Protein AF-A0A7H4N5M4-F1 (afdb_monomer)

pLDDT: mean 78.57, std 19.89, range [38.16, 96.69]

Structure (mmCIF, N/CA/C/O backbone):
data_AF-A0A7H4N5M4-F1
#
_entry.id   AF-A0A7H4N5M4-F1
#
loop_
_atom_site.group_PDB
_atom_site.id
_atom_site.type_symbol
_atom_site.label_atom_id
_atom_site.label_alt_id
_atom_site.label_comp_id
_atom_site.label_asym_id
_atom_site.label_entity_id
_atom_site.label_seq_id
_atom_site.pdbx_PDB_ins_code
_atom_site.Cartn_x
_atom_site.Cartn_y
_atom_site.Cartn_z
_atom_site.occupancy
_atom_site.B_iso_or_equiv
_atom_site.auth_seq_id
_atom_site.auth_comp_id
_atom_site.auth_asym_id
_atom_site.auth_atom_id
_atom_site.pdbx_PDB_model_num
ATOM 1 N N . MET A 1 1 ? -19.240 44.016 24.354 1.00 40.75 1 MET A N 1
ATOM 2 C CA . MET A 1 1 ? -20.433 43.157 24.547 1.00 40.75 1 MET A CA 1
ATOM 3 C C . MET A 1 1 ? -20.948 42.803 23.157 1.00 40.75 1 MET A C 1
ATOM 5 O O . MET A 1 1 ? -21.272 43.735 22.450 1.00 40.75 1 MET A O 1
ATOM 9 N N . VAL A 1 2 ? -20.983 41.579 22.632 1.00 40.47 2 VAL A N 1
ATOM 10 C CA . VAL A 1 2 ? -20.647 40.226 23.100 1.00 40.47 2 VAL A CA 1
ATOM 11 C C . VAL A 1 2 ? -20.167 39.444 21.860 1.00 40.47 2 VAL A C 1
ATOM 13 O O . VAL A 1 2 ? -20.560 39.741 20.737 1.00 40.47 2 VAL A O 1
ATOM 16 N N . SER A 1 3 ? -19.280 38.490 22.107 1.00 38.16 3 SER A N 1
ATOM 17 C CA . SER A 1 3 ? -18.565 37.576 21.217 1.00 38.16 3 SER A CA 1
ATOM 18 C C . SER A 1 3 ? -19.353 36.858 20.108 1.00 38.16 3 SER A C 1
ATOM 20 O O . SER A 1 3 ? -20.484 36.433 20.306 1.00 38.16 3 SER A O 1
ATOM 22 N N . SER A 1 4 ? -18.629 36.609 19.010 1.00 43.81 4 SER A N 1
ATOM 23 C CA . SER A 1 4 ? -18.544 35.393 18.178 1.00 43.81 4 SER A 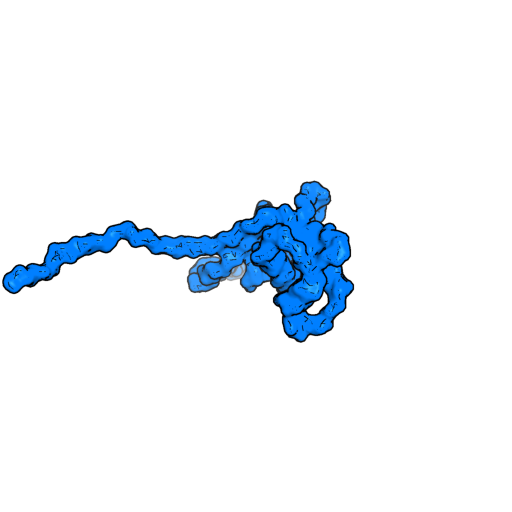CA 1
ATOM 24 C C . SER A 1 4 ? -19.474 34.208 18.479 1.00 43.81 4 SER A C 1
ATOM 26 O O . SER A 1 4 ? -19.551 33.783 19.631 1.00 43.81 4 SER A O 1
ATOM 28 N N . ARG A 1 5 ? -19.931 33.512 17.418 1.00 43.84 5 ARG A N 1
ATOM 29 C CA . ARG A 1 5 ? -19.651 32.071 17.188 1.00 43.84 5 ARG A CA 1
ATOM 30 C C . ARG A 1 5 ? -20.221 31.544 15.858 1.00 43.84 5 ARG A C 1
ATOM 32 O O . ARG A 1 5 ? -21.378 31.762 15.535 1.00 43.84 5 ARG A O 1
ATOM 39 N N . LEU A 1 6 ? -19.338 30.845 15.139 1.00 45.97 6 LEU A N 1
ATOM 40 C CA . LEU A 1 6 ? -19.545 29.788 14.142 1.00 45.97 6 LEU A CA 1
ATOM 41 C C . LEU A 1 6 ? -20.992 29.315 13.918 1.00 45.97 6 LEU A C 1
ATOM 43 O O . LEU A 1 6 ? -21.613 28.782 14.831 1.00 45.97 6 LEU A O 1
ATOM 47 N N . SER A 1 7 ? -21.402 29.275 12.650 1.00 41.84 7 SER A N 1
ATOM 48 C CA . SER A 1 7 ? -22.134 28.116 12.131 1.00 41.84 7 SER A CA 1
ATOM 49 C C . SER A 1 7 ? -21.784 27.904 10.657 1.00 41.84 7 SER A C 1
ATOM 51 O O . SER A 1 7 ? -22.536 28.239 9.752 1.00 41.84 7 SER A O 1
ATOM 53 N N . LEU A 1 8 ? -20.574 27.379 10.440 1.00 45.44 8 LEU A N 1
ATOM 54 C CA . LEU A 1 8 ? -20.080 26.813 9.174 1.00 45.44 8 LEU A CA 1
ATOM 55 C C . LEU A 1 8 ? -20.392 25.306 9.093 1.00 45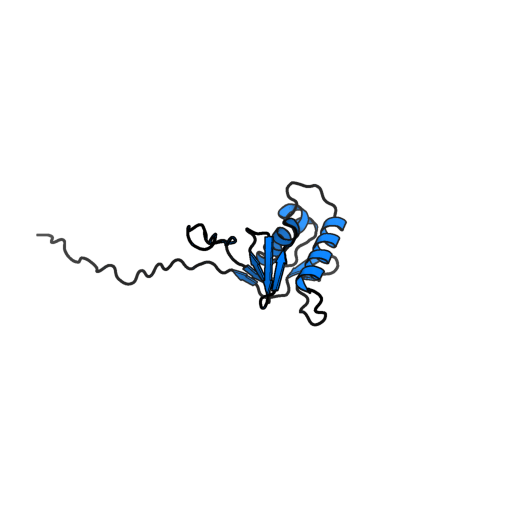.44 8 LEU A C 1
ATOM 57 O O . LEU A 1 8 ? -19.636 24.524 8.527 1.00 45.44 8 LEU A O 1
ATOM 61 N N . PHE A 1 9 ? -21.480 24.878 9.725 1.00 50.03 9 PHE A N 1
ATOM 62 C CA . PHE A 1 9 ? -21.908 23.490 9.743 1.00 50.03 9 PHE A CA 1
ATOM 63 C C . PHE A 1 9 ? -23.278 23.416 9.083 1.00 50.03 9 PHE A C 1
ATOM 65 O O . PHE A 1 9 ? -24.212 24.072 9.531 1.00 50.03 9 PHE A O 1
ATOM 72 N N . VAL A 1 10 ? -23.373 22.554 8.070 1.00 46.84 10 VAL A N 1
ATOM 73 C CA . VAL A 1 10 ? -24.593 22.134 7.365 1.00 46.84 10 VAL A CA 1
ATOM 74 C C . VAL A 1 10 ? -25.031 23.070 6.227 1.00 46.84 10 VAL A C 1
ATOM 76 O O . VAL A 1 10 ? -25.772 24.019 6.444 1.00 46.84 10 VAL A O 1
ATOM 79 N N . LEU A 1 11 ? -24.613 22.768 4.988 1.00 42.59 11 LEU A N 1
ATOM 80 C CA . LEU A 1 11 ? -25.481 22.194 3.936 1.00 42.59 11 LEU A CA 1
ATOM 81 C C . LEU A 1 11 ? -24.862 22.417 2.538 1.00 42.59 11 LEU A C 1
ATOM 83 O O . LEU A 1 11 ? -24.666 23.555 2.125 1.00 42.59 11 LEU A O 1
ATOM 87 N N . GLY A 1 12 ? -24.594 21.343 1.784 1.00 40.47 12 GLY A N 1
ATOM 88 C CA . GLY A 1 12 ? -24.243 21.495 0.367 1.00 40.47 12 GLY A CA 1
ATOM 89 C C . GLY A 1 12 ? -23.570 20.314 -0.333 1.00 40.47 12 GLY A C 1
ATOM 90 O O . GLY A 1 12 ? -22.608 20.538 -1.049 1.00 40.47 12 GLY A O 1
ATOM 91 N N . LEU A 1 13 ? -24.040 19.076 -0.130 1.00 43.66 13 LEU A N 1
ATOM 92 C CA . LEU A 1 13 ? -24.109 18.055 -1.196 1.00 43.66 13 LEU A CA 1
ATOM 93 C C . LEU A 1 13 ? -22.896 17.921 -2.151 1.00 43.66 13 LEU A C 1
ATOM 95 O O . LEU A 1 13 ? -23.057 17.886 -3.366 1.00 43.66 13 LEU A O 1
ATOM 99 N N . PHE A 1 14 ? -21.684 17.776 -1.615 1.00 45.69 14 PHE A N 1
ATOM 100 C CA . PHE A 1 14 ? -20.536 17.274 -2.388 1.00 45.69 14 PHE A CA 1
ATOM 101 C C . PHE A 1 14 ? -19.871 16.069 -1.707 1.00 45.69 14 PHE A C 1
ATOM 103 O O . PHE A 1 14 ? -18.682 15.808 -1.858 1.00 45.69 14 PHE A O 1
ATOM 110 N N . PHE A 1 15 ? -20.665 15.298 -0.959 1.00 46.41 15 PHE A N 1
ATOM 111 C CA . PHE A 1 15 ? -20.375 13.897 -0.649 1.00 46.41 15 PHE A CA 1
ATOM 112 C C . PHE A 1 15 ? -20.643 13.066 -1.917 1.00 46.41 15 PHE A C 1
ATOM 114 O O . PHE A 1 15 ? -21.558 12.254 -1.961 1.00 46.41 15 PHE A O 1
ATOM 121 N N . MET A 1 16 ? -19.893 13.306 -2.997 1.00 44.78 16 MET A N 1
ATOM 122 C CA . MET A 1 16 ? -19.844 12.329 -4.083 1.00 44.78 16 MET A CA 1
ATOM 123 C C . MET A 1 16 ? -18.951 11.189 -3.613 1.00 44.78 16 MET A C 1
ATOM 125 O O . MET A 1 16 ? -17.730 11.324 -3.611 1.00 44.78 16 MET A O 1
ATOM 129 N N . GLN A 1 17 ? -19.601 10.119 -3.151 1.00 51.03 17 GLN A N 1
ATOM 130 C CA . GLN A 1 17 ? -19.156 8.723 -3.163 1.00 51.03 17 GLN A CA 1
ATOM 131 C C . GLN A 1 17 ? -17.735 8.482 -3.694 1.00 51.03 17 GLN A C 1
ATOM 133 O O . GLN A 1 17 ? -17.532 8.035 -4.822 1.00 51.03 17 GLN A O 1
ATOM 138 N N . GLN A 1 18 ? -16.722 8.735 -2.872 1.00 52.69 18 GLN A N 1
ATOM 139 C CA . GLN A 1 18 ? -15.394 8.202 -3.148 1.00 52.69 18 GLN A CA 1
ATOM 140 C C . GLN A 1 18 ? -15.351 6.813 -2.507 1.00 52.69 18 GLN A C 1
ATOM 142 O O . GLN A 1 18 ? -15.731 6.701 -1.338 1.00 52.69 18 GLN A O 1
ATOM 147 N N . PRO A 1 19 ? -14.946 5.760 -3.240 1.00 59.09 19 PRO A N 1
ATOM 148 C CA . PRO A 1 19 ? -14.928 4.406 -2.709 1.00 59.09 19 PRO A CA 1
ATOM 149 C C . PRO A 1 19 ? -14.038 4.379 -1.471 1.00 59.09 19 PRO A C 1
ATOM 151 O O . PRO A 1 19 ? -12.8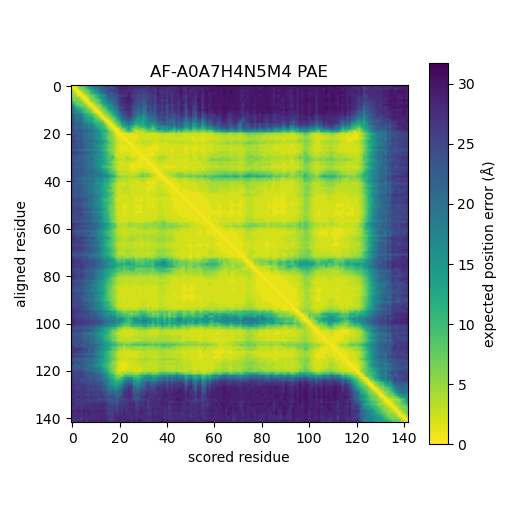20 4.555 -1.549 1.00 59.09 19 PRO A O 1
ATOM 154 N N . VAL A 1 20 ? -14.668 4.190 -0.315 1.00 81.19 20 VAL A N 1
ATOM 155 C CA . VAL A 1 20 ? -13.947 3.922 0.921 1.00 81.19 20 VAL A CA 1
ATOM 156 C C . VAL A 1 20 ? -13.518 2.466 0.862 1.00 81.19 20 VAL A C 1
ATOM 158 O O . VAL A 1 20 ? -14.340 1.557 0.724 1.00 81.19 20 VAL A O 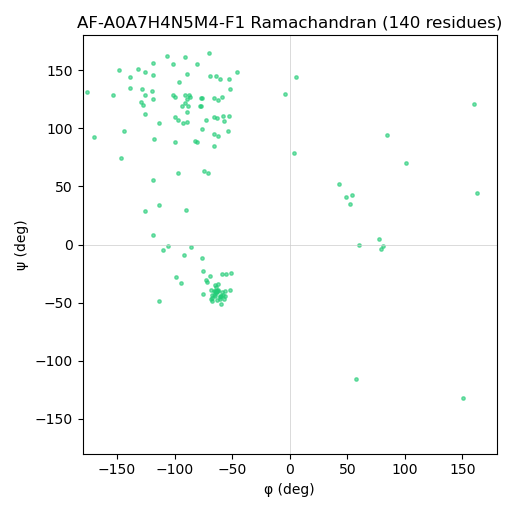1
ATOM 161 N N . VAL A 1 21 ? -12.209 2.239 0.899 1.00 90.38 21 VAL A N 1
ATOM 162 C CA . VAL A 1 21 ? -11.656 0.888 0.932 1.00 90.38 21 VAL A CA 1
ATOM 163 C C . VAL A 1 21 ? -11.290 0.559 2.363 1.00 90.38 21 VAL A C 1
ATOM 165 O O . VAL A 1 21 ? -10.592 1.311 3.040 1.00 90.38 21 VAL A O 1
ATOM 168 N N . ARG A 1 22 ? -11.787 -0.570 2.853 1.00 91.81 22 ARG A N 1
ATOM 169 C CA . ARG A 1 22 ? -11.406 -1.093 4.155 1.00 91.81 22 ARG A CA 1
ATOM 170 C C . ARG A 1 22 ? -10.261 -2.070 3.970 1.00 91.81 22 ARG A C 1
ATOM 172 O O . ARG A 1 22 ? -10.426 -3.090 3.310 1.00 91.81 22 ARG A O 1
ATOM 179 N N . VAL A 1 23 ? -9.125 -1.774 4.584 1.00 92.75 23 VAL A N 1
ATOM 180 C CA . VAL A 1 23 ? -7.936 -2.626 4.612 1.00 92.75 23 VAL A CA 1
ATOM 181 C C . VAL A 1 23 ? -7.740 -3.073 6.056 1.00 92.75 23 VAL A C 1
ATOM 183 O O . VAL A 1 23 ? -7.343 -2.283 6.910 1.00 92.75 23 VAL A O 1
ATOM 186 N N . GLY A 1 24 ? -8.080 -4.325 6.363 1.00 90.62 24 GLY A N 1
ATOM 187 C CA . GLY A 1 24 ? -8.113 -4.835 7.736 1.00 90.62 24 GLY A CA 1
ATOM 188 C C . GLY A 1 24 ? -9.056 -4.028 8.641 1.00 90.62 24 GLY A C 1
ATOM 189 O O . GLY A 1 24 ? -10.278 -4.008 8.452 1.00 90.62 24 GLY A O 1
ATOM 190 N N . GLU A 1 25 ? -8.492 -3.365 9.652 1.00 89.94 25 GLU A N 1
ATOM 191 C CA . GLU A 1 25 ? -9.241 -2.480 10.555 1.00 89.94 25 GLU A CA 1
ATOM 192 C C . GLU A 1 25 ? -9.270 -1.010 10.100 1.00 89.94 25 GLU A C 1
ATOM 194 O O . GLU A 1 25 ? -10.004 -0.215 10.688 1.00 89.94 25 GLU A O 1
ATOM 199 N N . TRP A 1 26 ? -8.487 -0.640 9.084 1.00 91.81 26 TRP A N 1
ATOM 200 C CA . TRP A 1 26 ? -8.387 0.735 8.599 1.00 91.81 26 TRP A CA 1
ATOM 201 C C . TRP A 1 26 ? -9.393 1.004 7.483 1.00 91.81 26 TRP A C 1
ATOM 203 O O . TRP A 1 26 ? -9.445 0.286 6.487 1.00 91.81 26 TRP A O 1
ATOM 213 N N . LEU A 1 27 ? -10.170 2.071 7.633 1.00 91.44 27 LEU A N 1
ATOM 214 C CA . LEU A 1 27 ? -10.952 2.682 6.565 1.00 91.44 27 LEU A CA 1
ATOM 215 C C . LEU A 1 27 ? -10.077 3.716 5.866 1.00 91.44 27 LEU A C 1
ATOM 217 O O . LEU A 1 27 ? -9.624 4.667 6.500 1.00 91.44 27 LEU A O 1
ATOM 221 N N . VAL A 1 28 ? -9.833 3.523 4.578 1.00 92.38 28 VAL A N 1
ATOM 222 C CA . VAL A 1 28 ? -9.016 4.402 3.744 1.00 92.38 28 VAL A CA 1
ATOM 223 C C . VAL A 1 28 ? -9.945 5.273 2.910 1.00 92.38 28 VAL A C 1
ATOM 225 O O . VAL A 1 28 ? -10.820 4.762 2.206 1.00 92.38 28 VAL A O 1
ATOM 228 N N . THR A 1 29 ? -9.710 6.580 2.958 1.00 91.44 29 THR A N 1
ATOM 229 C CA . THR A 1 29 ? -10.422 7.586 2.170 1.00 91.44 29 THR A CA 1
ATOM 230 C C . THR A 1 29 ? -9.414 8.293 1.260 1.00 91.44 29 THR A C 1
ATOM 232 O O . THR A 1 29 ? -8.794 9.280 1.677 1.00 91.44 29 THR A O 1
ATOM 235 N N . PRO A 1 30 ? -9.210 7.796 0.022 1.00 90.06 30 PRO A N 1
ATOM 236 C CA . PRO A 1 30 ? -8.148 8.292 -0.853 1.00 90.06 30 PRO A CA 1
ATOM 237 C C . PRO A 1 30 ? -8.295 9.769 -1.230 1.00 90.06 30 PRO A C 1
ATOM 239 O O . PRO A 1 30 ? -7.303 10.482 -1.307 1.00 90.06 30 PRO A O 1
ATOM 242 N N . SER A 1 31 ? -9.526 10.261 -1.383 1.00 88.19 31 SER A N 1
ATOM 243 C CA . SER A 1 31 ? -9.815 11.648 -1.783 1.00 88.19 31 SER A CA 1
ATOM 244 C C . SER A 1 31 ? -9.248 12.717 -0.849 1.00 88.19 31 SER A C 1
ATOM 246 O O . SER A 1 31 ? -9.009 13.843 -1.278 1.00 88.19 31 SER A O 1
ATOM 248 N N . VAL A 1 32 ? -9.040 12.373 0.422 1.00 89.38 32 VAL A N 1
ATOM 249 C CA . VAL A 1 32 ? -8.512 13.276 1.455 1.00 89.38 32 VAL A CA 1
ATOM 250 C C . VAL A 1 32 ? -7.185 12.787 2.038 1.00 89.38 32 VAL A C 1
ATOM 252 O O . VAL A 1 32 ? -6.691 13.368 2.998 1.00 89.38 32 VAL A O 1
ATOM 255 N N . ASN A 1 33 ? -6.590 11.739 1.458 1.00 91.81 33 ASN A N 1
ATOM 256 C CA . ASN A 1 33 ? -5.344 11.119 1.911 1.00 91.81 33 ASN A CA 1
ATOM 257 C C . ASN A 1 33 ? -5.355 10.690 3.389 1.00 91.81 33 ASN A C 1
ATOM 259 O O . ASN A 1 33 ? -4.390 10.907 4.128 1.00 91.81 33 ASN A O 1
ATOM 263 N N . GLN A 1 34 ? -6.460 10.094 3.843 1.00 91.19 34 GLN A N 1
ATOM 264 C CA . GLN A 1 34 ? -6.637 9.732 5.251 1.00 91.19 34 GLN A CA 1
ATOM 265 C C . GLN A 1 34 ? -6.987 8.267 5.446 1.00 91.19 34 GLN A C 1
ATOM 267 O O . GLN A 1 34 ? -7.688 7.654 4.641 1.00 91.19 34 GLN A O 1
ATOM 272 N N . ILE A 1 35 ? -6.528 7.737 6.576 1.00 92.31 35 ILE A N 1
ATOM 273 C CA . ILE A 1 35 ? -6.952 6.451 7.115 1.00 92.31 35 ILE A CA 1
ATOM 274 C C . ILE A 1 35 ? -7.586 6.658 8.489 1.00 92.31 35 ILE A C 1
ATOM 276 O O . ILE A 1 35 ? -7.179 7.535 9.252 1.00 92.31 35 ILE A O 1
ATOM 280 N N . SER A 1 36 ? -8.593 5.857 8.819 1.00 90.44 36 SER A N 1
ATOM 281 C CA . SER A 1 36 ? -9.272 5.924 10.111 1.00 90.44 36 SER A CA 1
ATOM 282 C C . SER A 1 36 ? -9.576 4.544 10.684 1.00 90.44 36 SER A C 1
ATOM 284 O O . SER A 1 36 ? -9.857 3.598 9.952 1.00 90.44 36 SER A O 1
ATOM 286 N N . ARG A 1 37 ? -9.492 4.411 12.009 1.00 88.56 37 ARG A N 1
ATOM 287 C CA . ARG A 1 37 ? -9.748 3.168 12.747 1.00 88.56 37 ARG A CA 1
ATOM 288 C C . ARG A 1 37 ? -10.199 3.496 14.164 1.00 88.56 37 ARG A C 1
ATOM 290 O O . ARG A 1 37 ? -9.522 4.244 14.860 1.00 88.56 37 ARG A O 1
ATOM 297 N N . LYS A 1 38 ? -11.320 2.914 14.611 1.00 83.75 38 LYS A N 1
ATOM 298 C CA . LYS A 1 38 ? -11.835 3.033 15.997 1.00 83.75 38 LYS A CA 1
ATOM 299 C C . LYS A 1 38 ? -11.876 4.490 16.516 1.00 83.75 38 LYS A C 1
ATOM 301 O O . LYS A 1 38 ? -11.515 4.758 17.654 1.00 83.75 38 LYS A O 1
ATOM 306 N N . GLY A 1 39 ? -12.287 5.438 15.666 1.00 79.75 39 GLY A N 1
ATOM 307 C CA . GLY A 1 39 ? -12.373 6.867 16.011 1.00 79.75 39 GLY A CA 1
ATOM 308 C C . GLY A 1 39 ? -11.052 7.646 15.944 1.00 79.75 39 GLY A C 1
ATOM 309 O O . GLY A 1 39 ? -11.055 8.853 16.166 1.00 79.75 39 GLY A O 1
ATOM 310 N N . ARG A 1 40 ? -9.933 6.995 15.605 1.00 84.25 40 ARG A N 1
ATOM 311 C CA . ARG A 1 40 ? -8.644 7.644 15.335 1.00 84.25 40 ARG A CA 1
ATOM 312 C C . ARG A 1 40 ? -8.465 7.856 13.838 1.00 84.25 40 ARG A C 1
ATOM 314 O O . ARG A 1 40 ? -8.806 6.977 13.049 1.00 84.25 40 ARG A O 1
ATOM 321 N N . GLN A 1 41 ? -7.918 9.005 13.459 1.00 89.06 41 GLN A N 1
ATOM 322 C CA . GLN A 1 41 ? -7.707 9.409 12.072 1.00 89.06 41 GLN A CA 1
ATOM 323 C C . GLN A 1 41 ? -6.255 9.840 11.882 1.00 89.06 41 GLN A C 1
ATOM 325 O O . GLN A 1 41 ? -5.710 10.581 12.700 1.00 89.06 41 GLN A O 1
ATOM 330 N N . LEU A 1 42 ? -5.634 9.359 10.811 1.00 90.62 42 LEU A N 1
ATOM 331 C CA . LEU A 1 42 ? -4.268 9.683 10.419 1.00 90.62 42 LEU A CA 1
ATOM 332 C C . LEU A 1 42 ? -4.288 10.195 8.984 1.00 90.62 42 LEU A C 1
ATOM 334 O O . LEU A 1 42 ? -4.831 9.543 8.090 1.00 90.62 42 LEU A O 1
ATOM 338 N N . THR A 1 43 ? -3.679 11.355 8.770 1.00 92.12 43 THR A N 1
ATOM 339 C CA . THR A 1 43 ? -3.380 11.854 7.427 1.00 92.12 43 THR A CA 1
ATOM 340 C C . THR A 1 43 ? -2.037 11.284 7.002 1.00 92.12 43 THR A C 1
ATOM 342 O O . THR A 1 43 ? -1.058 11.401 7.738 1.00 92.12 43 THR A O 1
ATOM 345 N N . LEU A 1 44 ? -1.999 10.658 5.831 1.00 93.62 44 LEU A N 1
ATOM 346 C CA . LEU A 1 44 ? -0.780 10.117 5.245 1.00 93.62 44 LEU A CA 1
ATOM 347 C C . LEU A 1 44 ? -0.336 10.987 4.075 1.00 93.62 44 LEU A C 1
ATOM 349 O O . LEU A 1 44 ? -1.121 11.745 3.505 1.00 93.62 44 LEU A O 1
ATOM 353 N N . GLU A 1 45 ? 0.923 10.840 3.676 1.00 93.31 45 GLU A N 1
ATOM 354 C CA . GLU A 1 45 ? 1.357 11.402 2.406 1.00 93.31 45 GLU A CA 1
ATOM 355 C C . GLU A 1 45 ? 0.554 10.781 1.248 1.00 93.31 45 GLU A C 1
ATOM 357 O O . GLU A 1 45 ? 0.304 9.569 1.269 1.00 9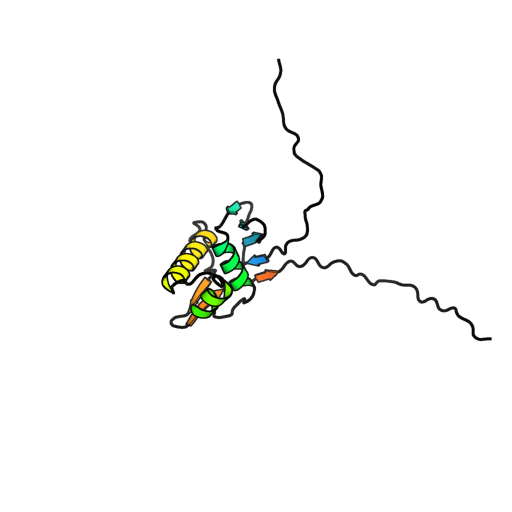3.31 45 GLU A O 1
ATOM 362 N N . PRO A 1 46 ? 0.203 11.560 0.205 1.00 92.06 46 PRO A N 1
ATOM 363 C CA . PRO A 1 46 ? -0.582 11.064 -0.929 1.00 92.06 46 PRO A CA 1
ATOM 364 C C . PRO A 1 46 ? -0.003 9.788 -1.544 1.00 92.06 46 PRO A C 1
ATOM 366 O O . PRO A 1 46 ? -0.709 8.829 -1.821 1.00 92.06 46 PRO A O 1
ATOM 369 N N . ARG A 1 47 ? 1.326 9.719 -1.630 1.00 92.88 47 ARG A N 1
ATOM 370 C CA . ARG A 1 47 ? 2.045 8.558 -2.156 1.00 92.88 47 ARG A CA 1
ATOM 371 C C . ARG A 1 47 ? 1.857 7.289 -1.327 1.00 92.88 47 ARG A C 1
ATOM 373 O O . ARG A 1 47 ? 1.817 6.197 -1.886 1.00 92.88 47 ARG A O 1
ATOM 380 N N . LEU A 1 48 ? 1.772 7.404 -0.003 1.00 94.81 48 LEU A N 1
ATOM 381 C CA . LEU A 1 48 ? 1.527 6.248 0.863 1.00 94.81 48 LEU A CA 1
ATOM 382 C C . LEU A 1 48 ? 0.088 5.752 0.719 1.00 94.81 48 LEU A C 1
ATOM 384 O O . LEU A 1 48 ? -0.153 4.550 0.818 1.00 94.81 48 LEU A O 1
ATOM 388 N N . ILE A 1 49 ? -0.850 6.664 0.455 1.00 94.88 49 ILE A N 1
ATOM 389 C CA . ILE A 1 49 ? -2.243 6.333 0.142 1.00 94.88 49 ILE A CA 1
ATOM 390 C C . ILE A 1 49 ? -2.321 5.626 -1.205 1.00 94.88 49 ILE A C 1
ATOM 392 O O . ILE A 1 49 ? -2.902 4.548 -1.265 1.00 94.88 49 ILE A O 1
ATOM 396 N N . ASP A 1 50 ? -1.678 6.159 -2.244 1.00 93.25 50 ASP A N 1
ATOM 397 C CA . ASP A 1 50 ? -1.612 5.520 -3.562 1.00 93.25 50 ASP A CA 1
ATOM 398 C C . ASP A 1 50 ? -1.018 4.110 -3.463 1.00 93.25 50 ASP A C 1
ATOM 400 O O . ASP A 1 50 ? -1.572 3.153 -4.005 1.00 93.25 50 ASP A O 1
ATOM 404 N N . LEU A 1 51 ? 0.063 3.959 -2.691 1.00 95.25 51 LEU A N 1
ATOM 405 C CA . LEU A 1 51 ? 0.685 2.667 -2.419 1.00 95.25 51 LEU A CA 1
ATOM 406 C C . LEU A 1 51 ? -0.280 1.703 -1.710 1.00 95.25 51 LEU A C 1
ATOM 408 O O . LEU A 1 51 ? -0.404 0.547 -2.115 1.00 95.25 51 LEU A O 1
ATOM 412 N N . LEU A 1 52 ? -0.980 2.162 -0.668 1.00 94.94 52 LEU A N 1
ATOM 413 C CA . LEU A 1 52 ? -1.950 1.352 0.072 1.00 94.94 52 LEU A CA 1
ATOM 414 C C . LEU A 1 52 ? -3.141 0.940 -0.802 1.00 94.94 52 LEU A C 1
ATOM 416 O O . LEU A 1 52 ? -3.572 -0.211 -0.751 1.00 94.94 52 LEU A O 1
ATOM 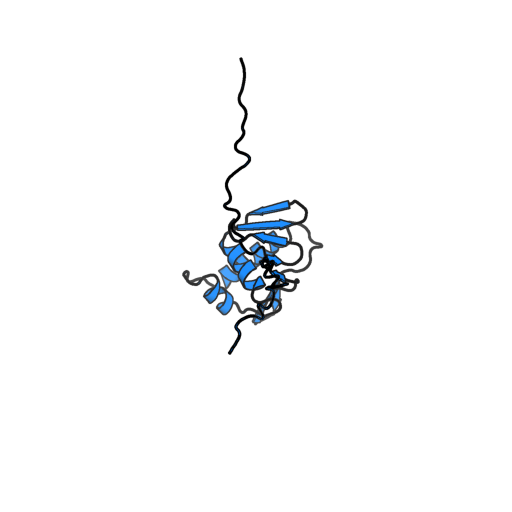420 N N . VAL A 1 53 ? -3.652 1.858 -1.621 1.00 93.50 53 VAL A N 1
ATOM 421 C CA . VAL A 1 53 ? -4.732 1.609 -2.582 1.00 93.50 53 VAL A CA 1
ATOM 422 C C . VAL A 1 53 ? -4.285 0.606 -3.641 1.00 93.50 53 VAL A C 1
ATOM 424 O O . VAL A 1 53 ? -5.051 -0.293 -3.982 1.00 93.50 53 VAL A O 1
ATOM 427 N N . PHE A 1 54 ? -3.047 0.706 -4.129 1.00 95.06 54 PHE A N 1
ATOM 428 C CA . PHE A 1 54 ? -2.496 -0.256 -5.079 1.00 95.06 54 PHE A CA 1
ATOM 429 C C . PHE A 1 54 ? -2.410 -1.659 -4.466 1.00 95.06 54 PHE A C 1
ATOM 431 O O . PHE A 1 54 ? -2.941 -2.607 -5.037 1.00 95.06 54 PHE A O 1
ATOM 438 N N . PHE A 1 55 ? -1.881 -1.793 -3.245 1.00 95.50 55 PHE A N 1
ATOM 439 C CA . PHE A 1 55 ? -1.935 -3.062 -2.508 1.00 95.50 55 PHE A CA 1
ATOM 440 C C . PHE A 1 55 ? -3.369 -3.582 -2.328 1.00 95.50 55 PHE A C 1
ATOM 442 O O . PHE A 1 55 ? -3.610 -4.781 -2.449 1.00 95.50 55 PHE A O 1
ATOM 449 N N . ALA A 1 56 ? -4.327 -2.696 -2.051 1.00 93.75 56 ALA A N 1
ATOM 450 C CA . ALA A 1 56 ? -5.725 -3.063 -1.850 1.00 93.75 56 ALA A CA 1
ATOM 451 C C . ALA A 1 56 ? -6.424 -3.542 -3.137 1.00 93.75 56 ALA A C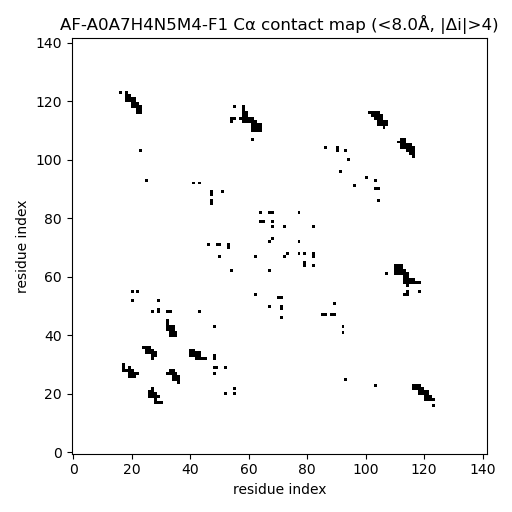 1
ATOM 453 O O . ALA A 1 56 ? -7.375 -4.320 -3.068 1.00 93.75 56 ALA A O 1
ATOM 454 N N . ARG A 1 57 ? -5.966 -3.094 -4.313 1.00 93.12 57 ARG A N 1
ATOM 455 C CA . ARG A 1 57 ? -6.448 -3.580 -5.620 1.00 93.12 57 ARG A CA 1
ATOM 456 C C . ARG A 1 57 ? -5.904 -4.964 -5.971 1.00 93.12 57 ARG A C 1
ATOM 458 O O . ARG A 1 57 ? -6.548 -5.676 -6.729 1.00 93.12 57 ARG A O 1
ATOM 465 N N . HIS A 1 58 ? -4.780 -5.346 -5.368 1.00 93.62 58 HIS A N 1
ATOM 466 C CA . HIS A 1 58 ? -4.094 -6.624 -5.562 1.00 93.62 58 HIS A CA 1
ATOM 467 C C . HIS A 1 58 ? -4.025 -7.430 -4.247 1.00 93.62 58 HIS A C 1
ATOM 469 O O . HIS A 1 58 ? -2.934 -7.772 -3.769 1.00 93.62 58 HIS A O 1
ATOM 475 N N . PRO A 1 59 ? -5.171 -7.705 -3.590 1.00 89.12 59 PRO A N 1
ATOM 476 C CA . PRO A 1 59 ? -5.170 -8.318 -2.271 1.00 89.12 59 PRO A CA 1
ATOM 477 C C . PRO A 1 59 ? -4.604 -9.739 -2.341 1.00 89.12 59 PRO A C 1
ATOM 479 O O . PRO A 1 59 ? -5.067 -10.587 -3.098 1.00 89.12 59 PRO A O 1
ATOM 482 N N . GLY A 1 60 ? -3.600 -10.021 -1.512 1.00 87.81 60 GLY A N 1
ATOM 483 C CA . GLY A 1 60 ? -2.990 -11.345 -1.432 1.00 87.81 60 GLY A CA 1
ATOM 484 C C . GLY A 1 60 ? -1.988 -11.684 -2.544 1.00 87.81 60 GLY A C 1
ATOM 485 O O . GLY A 1 60 ? -1.349 -12.741 -2.455 1.00 87.81 60 GLY A O 1
ATOM 486 N N . GLU A 1 61 ? -1.795 -10.811 -3.531 1.00 94.06 61 GLU A N 1
ATOM 487 C CA . GLU A 1 61 ? -0.779 -10.958 -4.575 1.00 94.06 61 GLU A CA 1
ATOM 488 C C . GLU A 1 61 ? 0.604 -10.517 -4.072 1.00 94.06 61 GLU A C 1
ATOM 490 O O . GLU A 1 61 ? 0.734 -9.752 -3.113 1.00 94.06 61 GLU A O 1
ATOM 495 N N . VAL A 1 62 ? 1.660 -11.050 -4.693 1.00 96.44 62 VAL A N 1
ATOM 496 C CA . VAL A 1 62 ? 3.039 -10.636 -4.409 1.00 96.44 62 VAL A CA 1
ATOM 497 C C . VAL A 1 62 ? 3.450 -9.623 -5.463 1.00 96.44 62 VAL A C 1
ATOM 499 O O . VAL A 1 62 ? 3.721 -10.012 -6.592 1.00 96.44 62 VAL A O 1
ATOM 502 N N . LEU A 1 63 ? 3.528 -8.359 -5.063 1.00 96.69 63 LEU A N 1
ATOM 503 C CA . LEU A 1 63 ? 3.933 -7.243 -5.907 1.00 96.69 63 LEU A CA 1
ATOM 504 C C . LEU A 1 63 ? 5.442 -7.036 -5.801 1.00 96.69 63 LEU A C 1
ATOM 506 O O . LEU A 1 63 ? 5.988 -6.828 -4.710 1.00 96.69 63 LEU A O 1
ATOM 510 N N . SER A 1 64 ? 6.125 -7.108 -6.935 1.00 95.75 64 SER A N 1
ATOM 511 C CA . SER A 1 64 ? 7.548 -6.817 -7.058 1.00 95.75 64 SER A CA 1
ATOM 512 C C . SER A 1 64 ? 7.840 -5.329 -6.883 1.00 95.75 64 SER A C 1
ATOM 514 O O . SER A 1 64 ? 6.957 -4.475 -6.920 1.00 95.75 64 SER A O 1
ATOM 516 N N . ARG A 1 65 ? 9.115 -4.997 -6.659 1.00 93.31 65 ARG A N 1
ATOM 517 C CA . ARG A 1 65 ? 9.523 -3.590 -6.539 1.00 93.31 65 ARG A CA 1
ATOM 518 C C . ARG A 1 65 ? 9.291 -2.832 -7.836 1.00 93.31 65 ARG A C 1
ATOM 520 O O . ARG A 1 65 ? 8.836 -1.701 -7.762 1.00 93.31 65 ARG A O 1
ATOM 527 N N . ASP A 1 66 ? 9.566 -3.461 -8.970 1.00 92.56 66 ASP A N 1
ATOM 528 C CA . ASP A 1 66 ? 9.419 -2.832 -10.280 1.00 92.56 66 ASP A CA 1
ATOM 529 C C . ASP A 1 66 ? 7.937 -2.571 -10.583 1.00 92.56 66 ASP A C 1
ATOM 531 O O . ASP A 1 66 ? 7.580 -1.446 -10.912 1.00 92.56 66 ASP A O 1
ATOM 535 N N . GLU A 1 67 ? 7.044 -3.528 -10.292 1.00 94.06 67 GLU A N 1
ATOM 536 C CA . GLU A 1 67 ? 5.591 -3.313 -10.405 1.00 94.06 67 GLU A CA 1
ATOM 537 C C . GLU A 1 67 ? 5.102 -2.153 -9.529 1.00 94.06 67 GLU A C 1
ATOM 539 O O . GLU A 1 67 ? 4.273 -1.353 -9.964 1.00 94.06 67 GLU A O 1
ATOM 544 N N . LEU A 1 68 ? 5.617 -2.033 -8.301 1.00 94.19 68 LEU A N 1
ATOM 545 C CA . LEU A 1 68 ? 5.282 -0.906 -7.432 1.00 94.19 68 LEU A CA 1
ATOM 546 C C . LEU A 1 68 ? 5.782 0.420 -8.018 1.00 94.19 68 LEU A C 1
ATOM 548 O O . LEU A 1 68 ? 5.031 1.393 -8.008 1.00 94.19 68 LEU A O 1
ATOM 552 N N . ILE A 1 69 ? 7.014 0.466 -8.536 1.00 93.19 69 ILE A N 1
ATOM 553 C CA . ILE A 1 69 ? 7.599 1.663 -9.164 1.00 93.19 69 ILE A CA 1
ATOM 554 C C . ILE A 1 69 ? 6.757 2.097 -10.363 1.00 93.19 69 ILE A C 1
ATOM 556 O O . ILE A 1 69 ? 6.323 3.247 -10.415 1.00 93.19 69 ILE A O 1
ATOM 560 N N . ASP A 1 70 ? 6.460 1.175 -11.271 1.00 91.75 70 ASP A N 1
ATOM 561 C CA . ASP A 1 70 ? 5.777 1.483 -12.526 1.00 91.75 70 ASP A CA 1
ATOM 562 C C . ASP A 1 70 ? 4.342 1.994 -12.300 1.00 91.75 70 ASP A C 1
ATOM 564 O O . ASP A 1 70 ? 3.874 2.897 -13.004 1.00 91.75 70 ASP A O 1
ATOM 568 N N . ASN A 1 71 ? 3.652 1.475 -11.277 1.00 92.19 71 ASN A N 1
ATOM 569 C CA . ASN A 1 71 ? 2.242 1.791 -11.025 1.00 92.19 71 ASN A CA 1
ATOM 570 C C . ASN A 1 71 ? 2.009 2.928 -10.021 1.00 92.19 71 ASN A C 1
ATOM 572 O O . ASN A 1 71 ? 1.038 3.668 -10.161 1.00 92.19 71 ASN A O 1
ATOM 576 N N . VAL A 1 72 ? 2.864 3.084 -9.006 1.00 92.56 72 VAL A N 1
ATOM 577 C CA . VAL A 1 72 ? 2.694 4.122 -7.967 1.00 92.56 72 VAL A CA 1
ATOM 578 C C . VAL A 1 72 ? 3.569 5.348 -8.254 1.00 92.56 72 VAL A C 1
ATOM 580 O O . VAL A 1 72 ? 3.215 6.473 -7.902 1.00 92.56 72 VAL A O 1
ATOM 583 N N . TRP A 1 73 ? 4.698 5.170 -8.946 1.00 91.88 73 TRP A N 1
ATOM 584 C CA . TRP A 1 73 ? 5.637 6.238 -9.298 1.00 91.88 73 TRP A CA 1
ATOM 585 C C . TRP A 1 73 ? 5.709 6.497 -10.808 1.00 91.88 73 TRP A C 1
ATOM 587 O O . TRP A 1 73 ? 6.739 6.933 -11.305 1.00 91.88 73 TRP A O 1
ATOM 597 N N . THR A 1 74 ? 4.607 6.349 -11.546 1.00 81.38 74 THR A N 1
ATOM 598 C CA . THR A 1 74 ? 4.561 6.429 -13.024 1.00 81.38 74 THR A CA 1
ATOM 599 C C . THR A 1 74 ? 5.215 7.679 -13.646 1.00 81.38 74 THR A C 1
ATOM 601 O O . THR A 1 74 ? 5.628 7.655 -14.801 1.00 81.38 74 THR A O 1
ATOM 604 N N . ARG A 1 75 ? 5.324 8.797 -12.912 1.00 80.06 75 ARG A N 1
ATOM 605 C CA . ARG A 1 75 ? 5.953 10.051 -13.387 1.00 80.06 75 ARG A CA 1
ATOM 606 C C . ARG A 1 75 ? 7.334 10.342 -12.793 1.00 80.06 75 ARG A C 1
ATOM 608 O O . ARG A 1 75 ? 7.924 11.361 -13.133 1.00 80.06 75 ARG A O 1
ATOM 615 N N . ASN A 1 76 ? 7.836 9.492 -11.900 1.00 82.81 76 ASN A N 1
ATOM 616 C CA . ASN A 1 76 ? 9.065 9.724 -11.150 1.00 82.81 76 ASN A CA 1
ATOM 617 C C . ASN A 1 76 ? 9.989 8.514 -11.267 1.00 82.81 76 ASN A C 1
ATOM 619 O O . ASN A 1 76 ? 9.643 7.420 -10.834 1.00 82.81 76 ASN A O 1
ATOM 623 N N . VAL A 1 77 ? 11.206 8.726 -11.763 1.00 83.25 77 VAL A N 1
ATOM 624 C CA . VAL A 1 77 ? 12.242 7.690 -11.710 1.00 83.25 77 VAL A CA 1
ATOM 625 C C . VAL A 1 77 ? 12.708 7.569 -10.262 1.00 83.25 77 VAL A C 1
ATOM 627 O O . VAL A 1 77 ? 13.382 8.458 -9.740 1.00 83.25 77 VAL A O 1
ATOM 630 N N . VAL A 1 78 ? 12.315 6.486 -9.596 1.00 89.44 78 VAL A N 1
ATOM 631 C CA . VAL A 1 78 ? 12.694 6.202 -8.208 1.00 89.44 78 VAL A CA 1
ATOM 632 C C . VAL A 1 78 ? 13.483 4.905 -8.111 1.00 89.44 78 VAL A C 1
ATOM 634 O O . VAL A 1 78 ? 13.395 4.029 -8.965 1.00 89.44 78 VAL A O 1
ATOM 637 N N . THR A 1 79 ? 14.274 4.781 -7.050 1.00 91.06 79 THR A N 1
ATOM 638 C CA . THR A 1 79 ? 15.056 3.573 -6.786 1.00 91.06 79 THR A CA 1
ATOM 639 C C . THR A 1 79 ? 14.276 2.587 -5.920 1.00 91.06 79 THR A C 1
ATOM 641 O O . THR A 1 79 ? 13.370 2.952 -5.167 1.00 91.06 79 THR A O 1
ATOM 644 N N . SER A 1 80 ? 14.701 1.324 -5.936 1.00 88.94 80 SER A N 1
ATOM 645 C CA . SER A 1 80 ? 14.203 0.276 -5.033 1.00 88.94 80 SER A CA 1
ATOM 646 C C . SER A 1 80 ? 14.321 0.642 -3.543 1.00 88.94 80 SER A C 1
ATOM 648 O O . SER A 1 80 ? 13.549 0.152 -2.709 1.00 88.94 80 SER A O 1
ATOM 650 N N . HIS A 1 81 ? 15.266 1.524 -3.198 1.00 92.25 81 HIS A N 1
ATOM 651 C CA . HIS A 1 81 ? 15.421 2.053 -1.849 1.00 92.25 81 HIS A CA 1
ATOM 652 C C . HIS A 1 81 ? 14.226 2.922 -1.436 1.00 92.25 81 HIS A C 1
ATOM 654 O O . HIS A 1 81 ? 13.691 2.718 -0.348 1.00 92.25 81 HIS A O 1
ATOM 660 N N . VAL A 1 82 ? 13.743 3.799 -2.325 1.00 93.56 82 VAL A N 1
ATOM 661 C CA . VAL A 1 82 ? 12.565 4.651 -2.076 1.00 93.56 82 VAL A CA 1
ATOM 662 C C . VAL A 1 82 ? 11.329 3.796 -1.808 1.00 93.56 82 VAL A C 1
ATOM 664 O O . VAL A 1 82 ? 10.640 4.020 -0.820 1.00 93.56 82 VAL A O 1
ATOM 667 N N . VAL A 1 83 ? 11.100 2.749 -2.610 1.00 93.81 83 VAL A N 1
ATOM 668 C CA . VAL A 1 83 ? 9.995 1.797 -2.386 1.00 93.81 83 VAL A CA 1
ATOM 669 C C . VAL A 1 83 ? 10.093 1.161 -1.002 1.00 93.81 83 VAL A C 1
ATOM 671 O O . VAL A 1 83 ? 9.117 1.101 -0.258 1.00 93.81 83 VAL A O 1
ATOM 674 N N . THR A 1 84 ? 11.290 0.705 -0.629 1.00 93.94 84 THR A N 1
ATOM 675 C CA . THR A 1 84 ? 11.529 0.065 0.671 1.00 93.94 84 THR A CA 1
ATOM 676 C C . THR A 1 84 ? 11.253 1.028 1.830 1.00 93.94 84 THR A C 1
ATOM 678 O O . THR A 1 84 ? 10.679 0.626 2.847 1.00 93.94 84 THR A O 1
ATOM 681 N N . GLN A 1 85 ? 11.626 2.298 1.673 1.00 95.31 85 GLN A N 1
ATOM 682 C CA . GLN A 1 85 ? 11.394 3.344 2.661 1.00 95.31 85 GLN A CA 1
ATOM 683 C C . GLN A 1 85 ? 9.898 3.673 2.783 1.00 95.31 85 GLN A C 1
ATOM 685 O O . GLN A 1 85 ? 9.372 3.636 3.893 1.00 95.31 85 GLN A O 1
ATOM 690 N N . SER A 1 86 ? 9.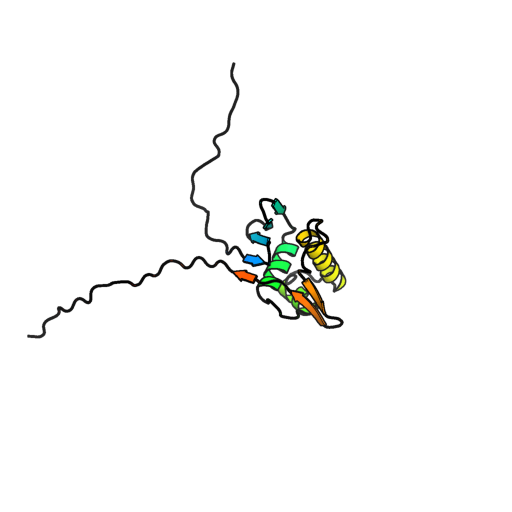191 3.853 1.663 1.00 95.31 86 SER A N 1
ATOM 691 C CA . SER A 1 86 ? 7.741 4.094 1.648 1.00 95.31 86 SER A CA 1
ATOM 692 C C . SER A 1 86 ? 6.943 2.925 2.229 1.00 95.31 86 SER A C 1
ATOM 694 O O . SER A 1 86 ? 6.022 3.143 3.009 1.00 95.31 86 SER A O 1
ATOM 696 N N . VAL A 1 87 ? 7.318 1.671 1.943 1.00 95.06 87 VAL A N 1
ATOM 697 C CA . VAL A 1 87 ? 6.691 0.498 2.585 1.00 95.06 87 VAL A CA 1
ATOM 698 C C . VAL A 1 87 ? 6.942 0.495 4.095 1.00 95.06 87 VAL A C 1
ATOM 700 O O . VAL A 1 87 ? 6.047 0.167 4.874 1.00 95.06 87 VAL A O 1
ATOM 703 N N . SER A 1 88 ? 8.149 0.859 4.532 1.00 94.12 88 SER A N 1
ATOM 704 C CA . SER A 1 88 ? 8.486 0.922 5.960 1.00 94.12 88 SER A CA 1
ATOM 705 C C . SER A 1 88 ? 7.691 2.007 6.684 1.00 94.12 88 SER A C 1
ATOM 707 O O . SER A 1 88 ? 7.224 1.789 7.800 1.00 94.12 88 SER A O 1
ATOM 709 N N . GLU A 1 89 ? 7.514 3.159 6.048 1.00 94.62 89 GLU A N 1
ATOM 710 C CA . GLU A 1 89 ? 6.706 4.258 6.562 1.00 94.62 89 GLU A CA 1
ATOM 711 C C . GLU A 1 89 ? 5.220 3.896 6.610 1.00 94.62 89 GLU A C 1
ATOM 713 O O . GLU A 1 89 ? 4.592 4.033 7.657 1.00 94.62 89 GLU A O 1
ATOM 718 N N . LEU A 1 90 ? 4.687 3.305 5.538 1.00 94.50 90 LEU A N 1
ATOM 719 C CA . LEU A 1 90 ? 3.312 2.817 5.498 1.00 94.50 90 LEU A CA 1
ATOM 720 C C . LEU A 1 90 ? 3.044 1.790 6.609 1.00 94.50 90 LEU A C 1
ATOM 722 O O . LEU A 1 90 ? 2.037 1.885 7.305 1.00 94.50 90 LEU A O 1
ATOM 726 N N . ARG A 1 91 ? 3.967 0.846 6.844 1.00 93.25 91 ARG A N 1
ATOM 727 C CA . ARG A 1 91 ? 3.865 -0.110 7.961 1.00 93.25 91 ARG A CA 1
ATOM 728 C C . ARG A 1 91 ? 3.810 0.588 9.317 1.00 93.25 91 ARG A C 1
ATOM 730 O O . ARG A 1 91 ? 2.995 0.201 10.146 1.00 93.25 91 ARG A O 1
ATOM 737 N N . LYS A 1 92 ? 4.653 1.599 9.554 1.00 91.38 92 LYS A N 1
ATOM 738 C CA . LYS A 1 92 ? 4.638 2.368 10.811 1.00 91.38 92 LYS A CA 1
ATOM 739 C C . LYS A 1 92 ? 3.294 3.063 11.015 1.00 91.38 92 LYS A C 1
ATOM 741 O O . LYS A 1 92 ? 2.731 2.971 12.101 1.00 91.38 92 LYS A O 1
ATOM 746 N N . SER A 1 93 ? 2.763 3.679 9.964 1.00 91.81 93 SER A N 1
ATOM 747 C CA . SER A 1 93 ? 1.465 4.352 10.001 1.00 91.81 93 SER A CA 1
ATOM 748 C C . SER A 1 93 ? 0.302 3.387 10.241 1.00 91.81 93 SER A C 1
ATOM 750 O O . SER A 1 93 ? -0.592 3.696 11.019 1.00 91.81 93 SER A O 1
ATOM 752 N N . LEU A 1 94 ? 0.330 2.195 9.633 1.00 89.94 94 LEU A N 1
ATOM 753 C CA . LEU A 1 94 ? -0.697 1.163 9.832 1.00 89.94 94 LEU A CA 1
ATOM 754 C C . LEU A 1 94 ? -0.606 0.480 11.204 1.00 89.94 94 LEU A C 1
ATOM 756 O O . LEU A 1 94 ? -1.636 0.063 11.739 1.00 89.94 94 LEU A O 1
ATOM 760 N N . LYS A 1 95 ? 0.602 0.370 11.776 1.00 86.88 95 LYS A N 1
ATOM 761 C CA . LYS A 1 95 ? 0.801 -0.068 13.164 1.00 86.88 95 LYS A CA 1
ATOM 762 C C . LYS A 1 95 ? 0.274 0.969 14.152 1.00 86.88 95 LYS A C 1
ATOM 764 O O . LYS A 1 95 ? -0.301 0.597 15.167 1.00 86.88 95 LYS A O 1
ATOM 769 N N . ASP A 1 96 ? 0.472 2.258 13.871 1.00 83.31 96 ASP A N 1
ATOM 770 C CA . ASP A 1 96 ? 0.028 3.371 14.724 1.00 83.31 96 ASP A CA 1
ATOM 771 C C . ASP A 1 96 ? 0.496 3.240 16.195 1.00 83.31 96 ASP A C 1
ATOM 773 O O . ASP A 1 96 ? -0.204 3.594 17.144 1.00 83.31 96 ASP A O 1
ATOM 777 N N . GLY A 1 97 ? 1.698 2.683 16.386 1.00 74.38 97 GLY A N 1
ATOM 778 C CA . GLY A 1 97 ? 2.286 2.431 17.706 1.00 74.38 97 GLY A CA 1
ATOM 779 C C . GLY A 1 97 ? 1.739 1.204 18.449 1.00 74.38 97 GLY A C 1
ATOM 780 O O . GLY A 1 97 ? 2.139 0.977 19.586 1.00 74.38 97 GLY A O 1
ATOM 781 N N . ASP A 1 98 ? 0.863 0.410 17.830 1.00 75.56 98 ASP A N 1
ATOM 782 C CA . ASP A 1 98 ? 0.367 -0.855 18.376 1.00 75.56 98 ASP A CA 1
ATOM 783 C C . ASP A 1 98 ? 1.230 -2.030 17.891 1.00 75.56 98 ASP A C 1
ATOM 785 O O . ASP A 1 98 ? 1.144 -2.460 16.736 1.00 75.56 98 ASP A O 1
ATOM 789 N N . ASP A 1 99 ? 2.079 -2.558 18.772 1.00 63.91 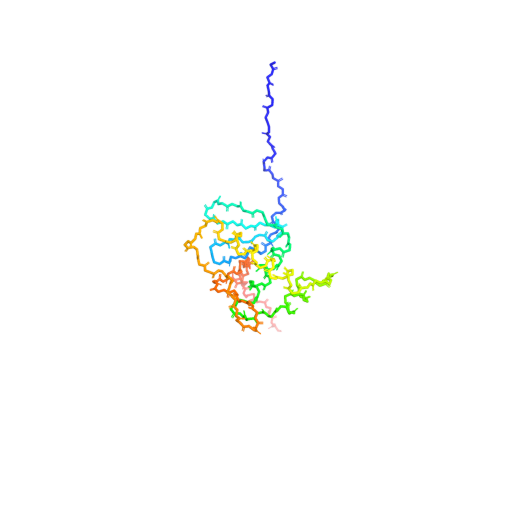99 ASP A N 1
ATOM 790 C CA . ASP A 1 99 ? 2.965 -3.685 18.453 1.00 63.91 99 ASP A CA 1
ATOM 791 C C . ASP A 1 99 ? 2.245 -5.042 18.405 1.00 63.91 99 ASP A C 1
ATOM 793 O O . ASP A 1 99 ? 2.810 -6.009 17.896 1.00 63.91 99 ASP A O 1
ATOM 797 N N . GLY A 1 100 ? 0.989 -5.110 18.867 1.00 63.16 100 GLY A N 1
ATOM 798 C CA . GLY A 1 100 ? 0.122 -6.283 18.719 1.00 63.16 100 GLY A CA 1
ATOM 799 C C . GLY A 1 100 ? -0.646 -6.327 17.394 1.00 63.16 100 GLY A C 1
ATOM 800 O O . GLY A 1 100 ? -1.390 -7.278 17.145 1.00 63.16 100 GLY A O 1
ATOM 801 N N . SER A 1 101 ? -0.498 -5.307 16.546 1.00 70.62 101 SER A N 1
ATOM 802 C CA . SER A 1 101 ? -1.232 -5.222 15.286 1.00 70.62 101 SER A CA 1
ATOM 803 C C . SER A 1 101 ? -0.774 -6.278 14.272 1.00 70.62 101 SER A C 1
ATOM 805 O O . SER A 1 101 ? 0.402 -6.639 14.187 1.00 70.62 101 SER A O 1
ATOM 807 N N . LEU A 1 102 ? -1.733 -6.774 13.479 1.00 76.81 102 LEU A N 1
ATOM 808 C CA . LEU A 1 102 ? -1.476 -7.699 12.373 1.00 76.81 102 LEU A CA 1
ATOM 809 C C . LEU A 1 102 ? -0.404 -7.128 11.439 1.00 76.81 102 LEU A C 1
ATOM 811 O O . LEU A 1 102 ? -0.400 -5.934 11.139 1.00 76.81 102 LEU A O 1
ATOM 815 N N . GLU A 1 103 ? 0.475 -7.981 10.914 1.00 86.06 103 GLU A N 1
ATOM 816 C CA . GLU A 1 103 ? 1.350 -7.566 9.823 1.00 86.06 103 GLU A CA 1
ATOM 817 C C . GLU A 1 103 ? 0.470 -7.275 8.599 1.00 86.06 103 GLU A C 1
ATOM 819 O O . GLU A 1 103 ? -0.136 -8.185 8.038 1.00 86.06 103 GLU A O 1
ATOM 824 N N . TYR A 1 104 ? 0.341 -5.998 8.225 1.00 91.38 104 TYR A N 1
ATOM 825 C CA . TYR A 1 104 ? -0.493 -5.565 7.096 1.00 91.38 104 TYR A CA 1
ATOM 826 C C . TYR A 1 104 ? 0.152 -5.873 5.748 1.00 91.38 104 TYR A C 1
ATOM 828 O O . TYR A 1 104 ? -0.520 -6.305 4.814 1.00 91.38 104 TYR A O 1
ATOM 836 N N . ILE A 1 105 ? 1.458 -5.622 5.651 1.00 93.50 105 ILE A N 1
ATOM 837 C CA . ILE A 1 105 ? 2.251 -5.817 4.440 1.00 93.50 105 ILE A CA 1
ATOM 838 C C . ILE A 1 105 ? 3.419 -6.715 4.812 1.00 93.50 105 ILE A C 1
ATOM 840 O O . ILE A 1 105 ? 4.320 -6.266 5.520 1.00 93.50 105 ILE A O 1
ATOM 844 N N . ALA A 1 106 ? 3.448 -7.939 4.299 1.00 93.50 106 ALA A N 1
ATOM 845 C CA . ALA A 1 106 ? 4.538 -8.885 4.493 1.00 93.50 106 ALA A CA 1
ATOM 846 C C . ALA A 1 106 ? 5.614 -8.731 3.409 1.00 93.50 106 ALA A C 1
ATOM 848 O O . ALA A 1 106 ? 5.327 -8.401 2.254 1.00 93.50 106 ALA A O 1
ATOM 849 N N . THR A 1 107 ? 6.873 -8.970 3.776 1.00 94.69 107 THR A N 1
ATOM 850 C CA . THR A 1 107 ? 7.980 -9.042 2.808 1.00 94.69 107 THR A CA 1
ATOM 851 C C . THR A 1 107 ? 8.116 -10.474 2.306 1.00 94.69 107 THR A C 1
ATOM 853 O O . THR A 1 107 ? 8.323 -11.385 3.102 1.00 94.69 107 THR A O 1
ATOM 856 N N . VAL A 1 108 ? 8.079 -10.675 0.989 1.00 94.25 108 VAL A N 1
ATOM 857 C CA . VAL A 1 108 ? 8.358 -11.969 0.358 1.00 94.25 108 VAL A CA 1
ATOM 858 C C . VAL A 1 108 ? 9.799 -11.951 -0.164 1.00 94.25 108 VAL A C 1
ATOM 860 O O . VAL A 1 108 ? 10.085 -11.230 -1.130 1.00 94.25 108 VAL A O 1
ATOM 863 N N . PRO A 1 109 ? 10.733 -12.705 0.453 1.00 91.62 109 PRO A N 1
ATOM 864 C CA . PRO A 1 109 ? 12.150 -12.658 0.105 1.00 91.62 109 PRO A CA 1
ATOM 865 C C . PRO A 1 109 ? 12.389 -12.844 -1.394 1.00 91.62 109 PRO A C 1
ATOM 867 O O . PRO A 1 109 ? 11.809 -13.731 -2.015 1.00 91.62 109 PRO A O 1
ATOM 870 N N . LYS A 1 110 ? 13.247 -11.993 -1.970 1.00 91.75 110 LYS A N 1
ATOM 871 C CA . LYS A 1 110 ? 13.617 -11.977 -3.401 1.00 91.75 110 LYS A CA 1
ATOM 872 C C . LYS A 1 110 ? 12.466 -11.744 -4.394 1.00 91.75 110 LYS A C 1
ATOM 874 O O . LYS A 1 110 ? 12.734 -11.692 -5.586 1.00 91.75 110 LYS A O 1
ATOM 879 N N . ARG A 1 111 ? 11.220 -11.579 -3.934 1.00 93.69 111 ARG A N 1
ATOM 880 C CA . ARG A 1 111 ? 10.049 -11.380 -4.803 1.00 93.69 111 ARG A CA 1
ATOM 881 C C . ARG A 1 111 ? 9.446 -9.991 -4.656 1.00 93.69 111 ARG A C 1
ATOM 883 O O . ARG A 1 111 ? 9.254 -9.327 -5.661 1.00 93.69 111 ARG A O 1
ATOM 890 N N . GLY A 1 112 ? 9.208 -9.527 -3.429 1.00 94.50 112 GLY A N 1
ATOM 891 C CA . GLY A 1 112 ? 8.591 -8.220 -3.208 1.00 94.50 112 GLY A CA 1
ATOM 892 C C . GLY A 1 112 ? 7.768 -8.152 -1.930 1.00 94.50 112 GLY A C 1
ATOM 893 O O . GLY A 1 112 ? 8.237 -8.561 -0.866 1.00 94.50 112 GLY A O 1
ATOM 894 N N . TYR A 1 113 ? 6.554 -7.624 -2.039 1.00 96.62 113 TYR A N 1
ATOM 895 C CA . TYR A 1 113 ? 5.671 -7.324 -0.917 1.00 96.62 113 TYR A CA 1
ATOM 896 C C . TYR A 1 113 ? 4.269 -7.861 -1.167 1.00 96.62 113 TYR A C 1
ATOM 898 O O . TYR A 1 113 ? 3.829 -7.960 -2.307 1.00 96.62 113 TYR A O 1
ATOM 906 N N . LYS A 1 114 ? 3.559 -8.201 -0.096 1.00 95.19 114 LYS A N 1
ATOM 907 C CA . LYS A 1 114 ? 2.200 -8.732 -0.174 1.00 95.19 114 LYS A CA 1
ATOM 908 C C . LYS A 1 114 ? 1.334 -8.130 0.916 1.00 95.19 114 LYS A C 1
ATOM 910 O O . LYS A 1 114 ? 1.746 -8.108 2.073 1.00 95.19 114 LYS A O 1
ATOM 915 N N . LEU A 1 115 ? 0.127 -7.710 0.554 1.00 95.56 115 LEU A N 1
ATOM 916 C CA . LEU A 1 115 ? -0.900 -7.357 1.527 1.00 95.56 115 LEU A CA 1
ATOM 917 C C . LEU A 1 115 ? -1.507 -8.638 2.117 1.00 95.56 115 LEU A C 1
ATOM 919 O O . LEU A 1 115 ? -1.935 -9.530 1.382 1.00 95.56 115 LEU A O 1
ATOM 923 N N . THR A 1 116 ? -1.510 -8.742 3.442 1.00 93.12 116 THR A N 1
ATOM 924 C CA . THR A 1 116 ? -1.878 -9.959 4.195 1.00 93.12 116 THR A CA 1
ATOM 925 C C . THR A 1 116 ? -3.200 -9.842 4.946 1.00 93.12 116 THR A C 1
ATOM 927 O O . THR A 1 116 ? -3.667 -10.822 5.521 1.00 93.12 116 THR A O 1
ATOM 930 N N . VAL A 1 117 ? -3.823 -8.666 4.925 1.00 92.31 117 VAL A N 1
ATOM 931 C CA . VAL A 1 117 ? -5.109 -8.395 5.577 1.00 92.31 117 VAL A CA 1
ATOM 932 C C . VAL A 1 117 ? -6.265 -8.409 4.571 1.00 92.31 117 VAL A C 1
ATOM 934 O O . VAL A 1 117 ? -6.043 -8.152 3.385 1.00 92.31 117 VAL A O 1
ATOM 937 N N . PRO A 1 118 ? -7.504 -8.683 5.020 1.00 91.19 118 PRO A N 1
ATOM 938 C CA . PRO A 1 118 ? -8.671 -8.637 4.147 1.00 91.19 118 PRO A CA 1
ATOM 939 C C . PRO A 1 118 ? -8.922 -7.220 3.624 1.00 91.19 118 PRO A C 1
ATOM 941 O O . PRO A 1 118 ? -8.735 -6.236 4.346 1.00 91.19 118 PRO A O 1
ATOM 944 N N . VAL A 1 119 ? -9.393 -7.139 2.380 1.00 94.00 119 VAL A N 1
ATOM 945 C CA . VAL A 1 119 ? -9.771 -5.888 1.719 1.00 94.00 119 VAL A CA 1
ATOM 946 C C . VAL A 1 119 ? -11.239 -5.941 1.337 1.00 94.00 119 VAL A C 1
ATOM 948 O O . VAL A 1 119 ? -11.689 -6.920 0.747 1.00 94.00 119 VAL A O 1
ATOM 951 N N . ILE A 1 120 ? -11.979 -4.885 1.665 1.00 92.00 120 ILE A N 1
ATOM 952 C CA . ILE A 1 120 ? -13.386 -4.727 1.298 1.00 92.00 120 ILE A CA 1
ATOM 953 C C . ILE A 1 120 ? -13.538 -3.374 0.616 1.00 92.00 120 ILE A C 1
ATOM 955 O O . ILE A 1 120 ? -13.256 -2.333 1.212 1.00 92.00 120 ILE A O 1
ATOM 959 N N . TRP A 1 121 ? -13.985 -3.394 -0.633 1.00 88.62 121 TRP A N 1
ATOM 960 C CA . TRP A 1 121 ? -14.332 -2.191 -1.375 1.00 88.62 121 TRP A CA 1
ATOM 961 C C . TRP A 1 121 ? -15.800 -1.878 -1.111 1.00 88.62 121 TRP A C 1
ATOM 963 O O . TRP A 1 121 ? -16.673 -2.653 -1.496 1.00 88.62 121 TRP A O 1
ATOM 973 N N . CYS A 1 122 ? -16.081 -0.763 -0.439 1.00 79.25 122 CYS A N 1
ATOM 974 C CA . CYS A 1 122 ? -17.449 -0.277 -0.333 1.00 79.25 122 CYS A CA 1
ATOM 975 C C . CYS A 1 122 ? -17.788 0.462 -1.627 1.00 79.25 122 CYS A C 1
ATOM 977 O O . CYS A 1 122 ? -17.570 1.668 -1.752 1.00 79.25 122 CYS A O 1
ATOM 979 N N . THR A 1 123 ? -18.286 -0.285 -2.604 1.00 62.44 123 THR A N 1
ATOM 980 C CA . THR A 1 123 ? -19.066 0.289 -3.697 1.00 62.44 123 THR A CA 1
ATOM 981 C C . THR A 1 123 ? -20.450 0.558 -3.129 1.00 62.44 123 THR A C 1
ATOM 983 O O . THR A 1 123 ? -21.053 -0.344 -2.547 1.00 62.44 123 THR A O 1
ATOM 986 N N . GLU A 1 124 ? -20.960 1.782 -3.240 1.00 52.41 124 GLU A N 1
ATOM 987 C CA . GLU A 1 124 ? -22.391 1.965 -3.038 1.00 52.41 124 GLU A CA 1
ATOM 988 C C . GLU A 1 124 ? -23.094 1.178 -4.141 1.00 52.41 124 GLU A C 1
ATOM 990 O O . GLU A 1 124 ? -23.014 1.532 -5.319 1.00 52.41 124 GLU A O 1
ATOM 995 N N . GLU A 1 125 ? -23.740 0.075 -3.772 1.00 46.00 125 GLU A N 1
ATOM 996 C CA . GLU A 1 125 ? -24.766 -0.508 -4.617 1.00 46.00 125 GLU A CA 1
ATOM 997 C C . GLU A 1 125 ? -25.874 0.536 -4.729 1.00 46.00 125 GLU A C 1
ATOM 999 O O . GLU A 1 125 ? -26.742 0.663 -3.865 1.00 46.00 125 GLU A O 1
ATOM 1004 N N . GLY A 1 126 ? -25.796 1.347 -5.784 1.00 44.91 126 GLY A N 1
ATOM 1005 C CA . GLY A 1 126 ? -26.925 2.124 -6.249 1.00 44.91 126 GLY A CA 1
ATOM 1006 C C . GLY A 1 126 ? -28.077 1.152 -6.446 1.00 44.91 126 GLY A C 1
ATOM 1007 O O . GLY A 1 126 ? -28.016 0.284 -7.315 1.00 44.91 126 GLY A O 1
ATOM 1008 N N . GLY A 1 127 ? -29.091 1.271 -5.590 1.00 42.78 127 GLY A N 1
ATOM 1009 C CA . GLY A 1 127 ? -30.301 0.474 -5.636 1.00 42.78 127 GLY A CA 1
ATOM 1010 C C . GLY A 1 127 ? -30.948 0.539 -7.015 1.00 42.78 127 GLY A C 1
ATOM 1011 O O . GLY A 1 127 ? -31.704 1.454 -7.318 1.00 42.78 127 GLY A O 1
ATOM 1012 N N . GLY A 1 128 ? -30.671 -0.470 -7.831 1.00 42.03 128 GLY A N 1
ATOM 1013 C CA . GLY A 1 128 ? -31.475 -0.876 -8.970 1.00 42.03 128 GLY A CA 1
ATOM 1014 C C . GLY A 1 128 ? -32.376 -2.022 -8.543 1.00 42.03 128 GLY A C 1
ATOM 1015 O O . GLY A 1 128 ? -32.251 -3.132 -9.049 1.00 42.03 128 GLY A O 1
ATOM 1016 N N . ALA A 1 129 ? -33.258 -1.770 -7.575 1.00 47.00 129 ALA A N 1
ATOM 1017 C CA . ALA A 1 129 ? -34.429 -2.606 -7.383 1.00 47.00 129 ALA A CA 1
ATOM 1018 C C . ALA A 1 129 ? -35.333 -2.430 -8.616 1.00 47.00 129 ALA A C 1
ATOM 1020 O O . ALA A 1 129 ? -36.261 -1.628 -8.607 1.00 47.00 129 ALA A O 1
ATOM 1021 N N . ASP A 1 130 ? -35.063 -3.191 -9.680 1.00 49.62 130 ASP A N 1
ATOM 1022 C CA . ASP A 1 130 ? -36.058 -3.563 -10.694 1.00 49.62 130 ASP A CA 1
ATOM 1023 C C . ASP A 1 130 ? -37.040 -4.574 -10.074 1.00 49.62 130 ASP A C 1
ATOM 1025 O O . ASP A 1 130 ? -37.148 -5.742 -10.444 1.00 49.62 130 ASP A O 1
ATOM 1029 N N . ALA A 1 131 ? -37.724 -4.113 -9.031 1.00 52.66 131 ALA A N 1
ATOM 1030 C CA . ALA A 1 131 ? -38.924 -4.722 -8.510 1.00 52.66 131 ALA A CA 1
ATOM 1031 C C . ALA A 1 131 ? -40.100 -3.910 -9.058 1.00 52.66 131 ALA A C 1
ATOM 1033 O O . ALA A 1 131 ? -40.571 -2.965 -8.430 1.00 52.66 131 ALA A O 1
ATOM 1034 N N . GLY A 1 132 ? -40.578 -4.301 -10.240 1.00 47.62 132 GLY A N 1
ATOM 1035 C CA . GLY A 1 132 ? -41.950 -4.032 -10.662 1.00 47.62 132 GLY A CA 1
ATOM 1036 C C . GLY A 1 132 ? -42.140 -2.872 -11.632 1.00 47.62 132 GLY A C 1
ATOM 1037 O O . GLY A 1 132 ? -42.815 -1.899 -11.304 1.00 47.62 132 GLY A O 1
ATOM 1038 N N . TYR A 1 133 ? -41.701 -3.033 -12.883 1.00 47.34 133 TYR A N 1
ATOM 1039 C CA . TYR A 1 133 ? -42.493 -2.466 -13.973 1.00 47.34 133 TYR A CA 1
ATOM 1040 C C . TYR A 1 133 ? -43.693 -3.396 -14.220 1.00 47.34 133 TYR A C 1
ATOM 1042 O O . TYR A 1 133 ? -43.493 -4.575 -14.536 1.00 47.34 133 TYR A O 1
ATOM 1050 N N . PRO A 1 134 ? -44.946 -2.935 -14.063 1.00 47.69 134 PRO A N 1
ATOM 1051 C CA . PRO A 1 134 ? -46.089 -3.748 -14.436 1.00 47.69 134 PRO A CA 1
ATOM 1052 C C . PRO A 1 134 ? -46.006 -4.004 -15.942 1.00 47.69 134 PRO A C 1
ATOM 1054 O O . PRO A 1 134 ? -45.927 -3.065 -16.737 1.00 47.69 134 PRO A O 1
ATOM 1057 N N . ARG A 1 135 ? -46.016 -5.280 -16.346 1.00 51.81 135 ARG A N 1
ATOM 1058 C CA . ARG A 1 135 ? -46.225 -5.641 -17.749 1.00 51.81 135 ARG A CA 1
ATOM 1059 C C . ARG A 1 135 ? -47.555 -5.036 -18.184 1.00 51.81 135 ARG A C 1
ATOM 1061 O O . ARG A 1 135 ? -48.615 -5.515 -17.787 1.00 51.81 135 ARG A O 1
ATOM 1068 N N . ARG A 1 136 ? -47.493 -3.977 -18.992 1.00 50.66 136 ARG A N 1
ATOM 1069 C CA . ARG A 1 136 ? -48.619 -3.561 -19.822 1.00 50.66 136 ARG A CA 1
ATOM 1070 C C . ARG A 1 136 ? -48.840 -4.676 -20.838 1.00 50.66 136 ARG A C 1
ATOM 1072 O O . ARG A 1 136 ? -48.166 -4.733 -21.857 1.00 50.66 136 ARG A O 1
ATOM 1079 N N . ASN A 1 137 ? -49.754 -5.580 -20.516 1.00 55.50 137 ASN A N 1
ATOM 1080 C CA . ASN A 1 137 ? -50.450 -6.362 -21.520 1.00 55.50 137 ASN A CA 1
ATOM 1081 C C . ASN A 1 137 ? -51.588 -5.470 -22.012 1.00 55.50 137 ASN A C 1
ATOM 1083 O O . ASN A 1 137 ? -52.642 -5.468 -21.389 1.00 55.50 137 ASN A O 1
ATOM 1087 N N . ASP A 1 138 ? -51.345 -4.653 -23.033 1.00 57.72 138 ASP A N 1
ATOM 1088 C CA . ASP A 1 138 ? -52.430 -4.098 -23.846 1.00 57.72 138 ASP A CA 1
ATOM 1089 C C . ASP A 1 138 ? -51.866 -3.394 -25.083 1.00 57.72 138 ASP A C 1
ATOM 1091 O O . ASP A 1 138 ? -51.553 -2.203 -25.067 1.00 57.72 138 ASP A O 1
ATOM 1095 N N . ASP A 1 139 ? -51.761 -4.145 -26.171 1.00 51.66 139 ASP A N 1
ATOM 1096 C CA . ASP A 1 139 ? -52.016 -3.619 -27.504 1.00 51.66 139 ASP A CA 1
ATOM 1097 C C . ASP A 1 139 ? -52.684 -4.707 -28.350 1.00 51.66 139 ASP A C 1
ATOM 1099 O O . ASP A 1 139 ? -52.082 -5.651 -28.862 1.00 51.66 139 ASP A O 1
ATOM 1103 N N . GLY A 1 140 ? -54.009 -4.587 -28.415 1.00 53.66 140 GLY A N 1
ATOM 1104 C CA . GLY A 1 140 ? -54.877 -5.427 -29.211 1.00 53.66 140 GLY A CA 1
ATOM 1105 C C . GLY A 1 140 ? -54.529 -5.387 -30.697 1.00 53.66 140 GLY A C 1
ATOM 1106 O O . GLY A 1 140 ? -54.529 -4.334 -31.335 1.00 53.66 140 GLY A O 1
ATOM 1107 N N . ARG A 1 141 ? -54.340 -6.578 -31.263 1.00 45.53 141 ARG A N 1
ATOM 1108 C CA . ARG A 1 141 ? -54.611 -6.834 -32.676 1.00 45.53 141 ARG A CA 1
ATOM 1109 C C . ARG A 1 141 ? -56.062 -7.281 -32.823 1.00 45.53 141 ARG A C 1
ATOM 1111 O O . ARG A 1 141 ? -56.408 -8.401 -32.450 1.00 45.53 141 ARG A O 1
ATOM 1118 N N . VAL A 1 142 ? -56.875 -6.362 -33.335 1.00 51.19 142 VAL A N 1
ATOM 1119 C CA . VAL A 1 142 ? -58.012 -6.652 -34.222 1.00 51.19 142 VAL A CA 1
ATOM 1120 C C . VAL A 1 142 ? -57.507 -7.139 -35.575 1.00 51.19 142 VAL A C 1
ATOM 1122 O O . VAL A 1 142 ? -56.402 -6.704 -35.978 1.00 51.19 142 VAL A O 1
#

Nearest PDB structures (foldseek):
  5ju7-assembly1_A  TM=9.833E-01  e=7.452E-18  Escherichia coli K-12
  2hwv-assembly1_A  TM=8.720E-01  e=5.460E-06  Enterococcus faecalis V583
  4ixa-assembly1_A  TM=8.783E-01  e=1.242E-05  Staphylococcus epidermidis ATCC 12228
  4uht-assembly2_B  TM=8.109E-01  e=3.980E-06  Escherichia coli K-12
  2k4j-assembly1_A  TM=6.021E-01  e=2.195E-05  Helicobacter pylori J99

Foldseek 3Di:
DDDDDDDPDDDDDPPPDDWFKDQAQWTQDLVQQWIDHPHDIDRDDNLLSQLVVVLLVVAFDFAALVNSCCRSVVPDDDDSVVVVVSVVVSQCVQCVVPPPDDRQWDADPPGHIHGDTDMDTPDPPPDPPPPDDDPPPDDDDD

Secondary structure (DSSP, 8-state):
---------S---------EEEETTEEEEGGGTEEEETTEEEE--HHHHHHHHHHHHSTT-EE-HHHHHHHHSTTS---HHHHHHHHHHHHHHHHTT-TTS--SEEEETTTEEEE-S-EEEE--------------------

Sequence (142 aa):
MVSSRLSLFVLGLFFMQQPVVRVGEWLVTPSVNQISRKGRQLTLEPRLIDLLVFFARHPGEVLSRDELIDNVWTRNVVTSHVVTQSVSELRKSLKDGDDGSLEYIATVPKRGYKLTVPVIWCTEEGGGADAGYPRRNDDGRV

Organism: NCBI:txid1134687

Radius of gyration: 22.56 Å; Cα contacts (8 Å, |Δi|>4): 161; chains: 1; bounding box: 73×56×59 Å

InterPro domains:
  IPR001867 OmpR/PhoB-type DNA-binding domain [PF00486] (39-115)
  IPR001867 OmpR/PhoB-type DNA-binding domain [PS51755] (18-117)
  IPR001867 OmpR/PhoB-type DNA-binding domain [SM00862] (39-115)
  IPR001867 OmpR/PhoB-type DNA-binding domain [cd00383] (26-115)
  IPR016032 Signal transduction response regulator, C-terminal effector [SSF46894] (16-117)
  IPR036388 Winged helix-like DNA-binding domain superfamily [G3DSA:1.10.10.10] (15-117)

Mean predicted aligned error: 12.38 Å

Solvent-accessible surface area (backbone atoms only — not comparable to full-atom values): 9080 Å² total; per-residue (Å²): 140,81,81,88,80,88,81,93,69,90,87,79,94,74,85,69,83,67,65,40,34,31,51,61,77,34,41,33,38,70,94,76,22,31,38,33,41,99,91,45,75,46,78,50,58,62,67,51,41,49,45,50,52,52,39,56,76,42,65,67,40,78,46,32,60,64,61,48,42,60,71,68,32,69,91,50,97,74,54,73,63,55,55,54,49,50,53,52,50,46,51,51,63,75,35,67,86,42,88,86,53,77,72,51,68,45,78,42,86,100,56,33,37,25,31,69,47,61,66,47,76,49,69,82,77,73,83,74,77,85,76,74,80,78,82,82,86,79,82,85,82,129